Protein AF-X1R5Z5-F1 (afdb_monomer)

InterPro domains:
  IPR011990 Tetratricopeptide-like helical domain superfamily [SSF48452] (2-174)
  IPR012944 RagB/SusD domain [PF07980] (127-174)

Solvent-accessible surface area (backbone atoms only — not comparable to full-atom values): 9904 Å² total; per-residue (Å²): 126,74,62,48,64,57,42,45,54,57,64,73,62,69,71,55,44,72,61,81,49,66,66,57,75,44,38,48,94,40,56,87,29,45,33,44,73,39,59,52,88,35,36,43,85,79,75,83,45,26,32,42,63,60,37,32,23,34,38,58,72,43,73,54,68,93,54,39,94,56,52,25,30,92,73,35,41,69,53,52,70,67,66,69,69,65,64,60,93,82,43,58,56,48,78,51,33,48,48,67,51,56,56,51,95,88,39,71,37,82,78,59,31,28,46,43,51,54,57,66,49,90,93,56,70,54,88,49,67,44,15,30,43,45,49,49,74,76,37,39,37,63,54,48,47,50,54,38,23,50,49,43,43,75,78,52,75,53,90,88,30,69,35,52,54,49,52,50,55,57,53,72,54,61

Sequence (174 aa):
TEAQPLLNTIIASGKYTMATNYVDCFLDSYDNGPERVWEVQFTGGQLGEGNMFITGELPEGFNDPTVSPFTGYSTALNVTKNLYYSYEPGDIRFNLSILKGWVNTGVVDTVSQFIIKYHHWDTYTPKDQRDWANNLPILRYTDVLMMNAEALNELGYVANGTAFSILNSVRARA

Organism: NCBI:txid412755

Nearest PDB structures (foldseek):
  7kv4-assembly1_AAA  TM=7.717E-01  e=5.969E-08  Bactero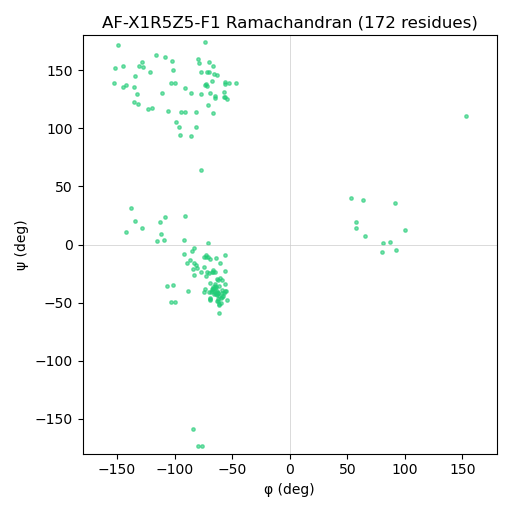ides fluxus YIT 12057
  7kv3-assembly1_AAA  TM=7.614E-01  e=4.450E-07  Bacteroides thetaiotaomicron
  7kv2-assembly1_AAA  TM=7.651E-01  e=5.372E-07  Bacteroides thetaiotaomicron
  7kv1-assembly1_A  TM=8.006E-01  e=2.007E-06  Bacteroides uniformis ATCC 8492
  7kv1-assembly2_B  TM=7.972E-01  e=9.644E-06  Bacteroides uniformis ATCC 8492

Mean predicted aligned error: 3.34 Å

Secondary structure (DSSP, 8-state):
--HHHHHHHHHHTS-----SSSGGGG-GGGTTSTTEEEEE----SSSS--B-TTGGGSPTT---TTT-SS---TT--BPPHHHHTTSPTT-THHHHHEEE--EETTEE-SS-EEE-TT---SS---SSTT-B---EEEEEHHHHHHHHHHHHHHH---TTSHHHHHHHHHHHT-

pLDDT: mean 95.13, std 3.28, range [79.38, 98.62]

Foldseek 3Di:
DVLQVVLVVLVVVPQADDDLAPLCVQDQVQVVHRQFPDWAFAAFDPPLRFALVQLQQADAQQDDVVQAVDHHYNNHNWDDPCVLPPDDPPPPVNVLFKDAFTAHPNRTHRDTMTTSNNSDPPVHPHPDSRGHRIIGGPDTNLNSQQVNLVVVVVVPDDVVDSSVVSVVVVVVSD

Radius of gyration: 18.33 Å; Cα contacts (8 Å, |Δi|>4): 302; chains: 1; bounding box: 40×39×49 Å

Structure (mmCIF, N/CA/C/O backbone):
data_AF-X1R5Z5-F1
#
_entry.id   AF-X1R5Z5-F1
#
loop_
_atom_site.group_PDB
_atom_site.id
_atom_site.type_symbol
_atom_site.label_atom_id
_atom_site.label_alt_id
_atom_site.label_comp_id
_atom_site.label_asym_id
_atom_site.label_entity_id
_atom_site.label_seq_id
_atom_site.pdbx_PDB_ins_code
_atom_site.Cartn_x
_atom_site.Cartn_y
_atom_site.Cartn_z
_atom_site.occupancy
_atom_site.B_iso_or_equiv
_atom_site.auth_seq_id
_atom_site.auth_comp_id
_atom_site.auth_asym_id
_atom_site.auth_atom_id
_atom_site.pdbx_PDB_model_num
ATOM 1 N N . THR A 1 1 ? -1.932 4.537 27.921 1.00 79.38 1 THR A N 1
ATOM 2 C CA . THR A 1 1 ? -3.330 4.871 28.287 1.00 79.38 1 THR A CA 1
ATOM 3 C C . THR A 1 1 ? -3.914 5.975 27.413 1.00 79.38 1 THR A C 1
ATOM 5 O O . THR A 1 1 ? -5.076 5.870 27.057 1.00 79.38 1 THR A O 1
ATOM 8 N N . GLU A 1 2 ? -3.143 6.992 27.013 1.00 93.81 2 GLU A N 1
ATOM 9 C CA . GLU A 1 2 ? -3.649 8.147 26.236 1.00 93.81 2 GLU A CA 1
ATOM 10 C C . GLU A 1 2 ? -3.898 7.876 24.740 1.00 93.81 2 GLU A C 1
ATOM 12 O O . GLU A 1 2 ? -4.719 8.546 24.119 1.00 93.81 2 GLU A O 1
ATOM 17 N N . ALA A 1 3 ? -3.233 6.872 24.157 1.00 95.00 3 ALA A N 1
ATOM 18 C CA . ALA A 1 3 ? -3.372 6.555 22.733 1.00 95.00 3 ALA A CA 1
ATOM 19 C C . ALA A 1 3 ? -4.780 6.053 22.363 1.00 95.00 3 ALA A C 1
ATOM 21 O O . ALA A 1 3 ? -5.344 6.460 21.349 1.00 95.00 3 ALA A O 1
ATOM 22 N N . GLN A 1 4 ? -5.371 5.184 23.191 1.00 95.25 4 GLN A N 1
ATOM 23 C CA . GLN A 1 4 ? -6.641 4.526 22.875 1.00 95.25 4 GLN A CA 1
ATOM 24 C C . GLN A 1 4 ? -7.797 5.528 22.656 1.00 95.25 4 GLN A C 1
ATOM 26 O O . GLN A 1 4 ? -8.484 5.388 21.643 1.00 95.25 4 GLN A O 1
ATOM 31 N N . PRO A 1 5 ? -8.014 6.557 23.502 1.00 96.12 5 PRO A N 1
ATOM 32 C CA . PRO A 1 5 ? -9.028 7.583 23.238 1.00 96.12 5 PRO A CA 1
ATOM 33 C C . PRO A 1 5 ? -8.874 8.304 21.886 1.00 96.12 5 PRO A C 1
ATOM 35 O O . PRO A 1 5 ? -9.869 8.541 21.196 1.00 96.12 5 PRO A O 1
ATOM 38 N N . LEU A 1 6 ? -7.640 8.620 21.474 1.00 97.44 6 LEU A N 1
ATOM 39 C CA . LEU A 1 6 ? -7.369 9.300 20.200 1.00 97.44 6 LEU A CA 1
ATOM 40 C C . LEU A 1 6 ? -7.670 8.387 19.006 1.00 97.44 6 LEU A C 1
ATOM 42 O O . LEU A 1 6 ? -8.369 8.785 18.075 1.00 97.44 6 LEU A O 1
ATOM 46 N N . LEU A 1 7 ? -7.220 7.133 19.069 1.00 97.94 7 LEU A N 1
ATOM 47 C CA . LEU A 1 7 ? -7.496 6.126 18.041 1.00 97.94 7 LEU A CA 1
ATOM 48 C C . LEU A 1 7 ? -9.002 5.845 17.932 1.00 97.94 7 LEU A C 1
ATOM 50 O O . LEU A 1 7 ? -9.549 5.795 16.831 1.00 97.94 7 LEU A O 1
ATOM 54 N N . ASN A 1 8 ? -9.698 5.753 19.069 1.00 96.75 8 ASN A N 1
ATOM 55 C CA . ASN A 1 8 ? -11.147 5.565 19.107 1.00 96.75 8 ASN A CA 1
ATOM 56 C C . ASN A 1 8 ? -11.904 6.743 18.490 1.00 96.75 8 ASN A C 1
ATOM 58 O O . ASN A 1 8 ? -12.963 6.526 17.913 1.00 96.75 8 ASN A O 1
ATOM 62 N N . THR A 1 9 ? -11.370 7.966 18.550 1.00 97.69 9 THR A N 1
ATOM 63 C CA . THR A 1 9 ? -11.983 9.120 17.872 1.00 97.69 9 THR A CA 1
ATOM 64 C C . THR A 1 9 ? -11.987 8.928 16.354 1.00 97.69 9 THR A C 1
ATOM 66 O O . THR A 1 9 ? -12.987 9.216 15.696 1.00 97.69 9 THR A O 1
ATOM 69 N N . ILE A 1 10 ? -10.903 8.383 15.791 1.00 97.81 10 ILE A N 1
ATOM 70 C CA . ILE A 1 10 ? -10.818 8.071 14.358 1.00 97.81 10 ILE A CA 1
ATOM 71 C C . ILE A 1 10 ? -11.757 6.909 14.013 1.00 97.81 10 ILE A C 1
ATOM 73 O O . ILE A 1 10 ? -12.539 7.017 13.069 1.00 97.81 10 ILE A O 1
ATOM 77 N N . ILE A 1 11 ? -11.730 5.826 14.794 1.00 98.06 11 ILE A N 1
ATOM 78 C CA . ILE A 1 11 ? -12.555 4.628 14.564 1.00 98.06 11 ILE A CA 1
ATOM 79 C C . ILE A 1 11 ? -14.052 4.957 14.655 1.00 98.06 11 ILE A C 1
ATOM 81 O O . ILE A 1 11 ? -14.815 4.598 13.762 1.00 98.06 11 ILE A O 1
ATOM 85 N N . ALA A 1 12 ? -14.473 5.691 15.688 1.00 97.81 12 ALA A N 1
ATOM 86 C CA . ALA A 1 12 ? -15.870 6.067 15.908 1.00 97.81 12 ALA A CA 1
ATOM 87 C C . ALA A 1 12 ? -16.375 7.145 14.937 1.00 97.81 12 ALA A C 1
ATOM 89 O O . ALA A 1 12 ? -17.578 7.391 14.876 1.00 97.81 12 ALA A O 1
ATOM 90 N N . SER A 1 13 ? -15.487 7.784 14.165 1.00 97.62 13 SER A N 1
ATOM 91 C CA . SER A 1 13 ? -15.891 8.793 13.181 1.00 97.62 13 SER A CA 1
ATOM 92 C C . SER A 1 13 ? -16.737 8.219 12.040 1.00 97.62 13 SER A C 1
ATOM 94 O O . SER A 1 13 ? -17.455 8.974 11.388 1.00 97.62 13 SER A O 1
ATOM 96 N N . GLY A 1 14 ? -16.618 6.913 11.759 1.00 96.62 14 GLY A N 1
ATOM 97 C CA . GLY A 1 14 ? -17.281 6.252 10.631 1.00 96.62 14 GLY A CA 1
ATOM 98 C C . GLY A 1 14 ? -16.805 6.714 9.247 1.00 96.62 14 GLY A C 1
ATOM 99 O O . GLY A 1 14 ? -17.408 6.338 8.248 1.00 96.62 14 GLY A O 1
ATOM 100 N N . LYS A 1 15 ? -15.747 7.536 9.170 1.00 97.44 15 LYS A N 1
ATOM 101 C CA . LYS A 1 15 ? -15.228 8.095 7.908 1.00 97.44 15 LYS A CA 1
ATOM 102 C C . LYS A 1 15 ? -14.278 7.161 7.160 1.00 97.44 15 LYS A C 1
ATOM 104 O O . LYS A 1 15 ? -14.070 7.343 5.967 1.00 97.44 15 LYS A O 1
ATOM 109 N N . TYR A 1 16 ? -13.695 6.200 7.867 1.00 98.50 16 TYR A N 1
ATOM 110 C CA . TYR A 1 16 ? -12.636 5.335 7.362 1.00 98.50 16 TYR A CA 1
ATOM 111 C C . TYR A 1 16 ? -13.058 3.874 7.452 1.00 98.50 16 TYR A C 1
ATOM 113 O O . TYR A 1 16 ? -13.806 3.492 8.355 1.00 98.50 16 TYR A O 1
ATOM 121 N N . THR A 1 17 ? -12.572 3.060 6.521 1.00 98.25 17 THR A N 1
ATOM 122 C CA . THR A 1 17 ? -12.813 1.618 6.509 1.00 98.25 17 THR A CA 1
ATOM 123 C C . THR A 1 17 ? -11.599 0.882 5.983 1.00 98.25 17 THR A C 1
ATOM 125 O O . THR A 1 17 ? -10.817 1.433 5.208 1.00 98.25 17 THR A O 1
ATOM 128 N N . MET A 1 18 ? -11.464 -0.374 6.406 1.00 98.00 18 MET A N 1
ATOM 129 C CA . MET A 1 18 ? -10.381 -1.217 5.941 1.00 98.00 18 MET A CA 1
ATOM 130 C C . MET A 1 18 ? -10.604 -1.566 4.465 1.00 98.00 18 MET A C 1
ATOM 132 O O . MET A 1 18 ? -11.696 -2.008 4.100 1.00 98.00 18 MET A O 1
ATOM 136 N N . ALA A 1 19 ? -9.586 -1.397 3.622 1.00 97.75 19 ALA A N 1
ATOM 137 C CA . ALA A 1 19 ? -9.643 -1.833 2.231 1.00 97.75 19 ALA A CA 1
ATOM 138 C C . ALA A 1 19 ? -9.971 -3.333 2.148 1.00 97.75 19 ALA A C 1
ATOM 140 O O . ALA A 1 19 ? -9.470 -4.133 2.947 1.00 97.75 19 ALA A O 1
ATOM 141 N N . THR A 1 20 ? -10.814 -3.705 1.179 1.00 97.31 20 THR A N 1
ATOM 142 C CA . THR A 1 20 ? -11.248 -5.101 1.000 1.00 97.31 20 THR A CA 1
ATOM 143 C C . THR A 1 20 ? -10.097 -5.970 0.511 1.00 97.31 20 THR A C 1
ATOM 145 O O . THR A 1 20 ? -9.855 -7.026 1.090 1.00 97.31 20 THR A O 1
ATOM 148 N N . ASN A 1 21 ? -9.350 -5.513 -0.499 1.00 97.06 21 ASN A N 1
ATOM 149 C CA . ASN A 1 21 ? -8.148 -6.195 -0.966 1.00 97.06 21 ASN A CA 1
ATOM 150 C C . ASN A 1 21 ? -6.899 -5.501 -0.419 1.00 97.06 21 ASN A C 1
ATOM 152 O O . ASN A 1 21 ? -6.885 -4.289 -0.215 1.00 97.06 21 ASN A O 1
ATOM 156 N N . TYR A 1 22 ? -5.822 -6.261 -0.204 1.00 97.06 22 TYR A N 1
ATOM 157 C CA . TYR A 1 22 ? -4.556 -5.685 0.262 1.00 97.06 22 TYR A CA 1
ATOM 158 C C . TYR A 1 22 ? -3.922 -4.737 -0.764 1.00 97.06 22 TYR A C 1
ATOM 160 O O . TYR A 1 22 ? -3.356 -3.723 -0.369 1.00 97.06 22 TYR A O 1
ATOM 168 N N . VAL A 1 23 ? -4.021 -5.056 -2.059 1.00 96.19 23 VAL A N 1
ATOM 169 C CA . VAL A 1 23 ? -3.417 -4.250 -3.134 1.00 96.19 23 VAL A CA 1
ATOM 170 C C . VAL A 1 23 ? -4.044 -2.859 -3.238 1.00 96.19 23 VAL A C 1
ATOM 172 O O . VAL A 1 23 ? -3.321 -1.894 -3.446 1.00 96.19 23 VAL A O 1
ATOM 175 N N . ASP A 1 24 ? -5.346 -2.727 -2.964 1.00 96.25 24 ASP A N 1
ATOM 176 C CA . ASP A 1 24 ? -6.080 -1.452 -2.961 1.00 96.25 24 ASP A CA 1
ATOM 177 C C . ASP A 1 24 ? -5.447 -0.426 -2.001 1.00 96.25 24 ASP A C 1
ATOM 179 O O . ASP A 1 24 ? -5.577 0.780 -2.182 1.00 96.25 24 ASP A O 1
ATOM 183 N N . CYS A 1 25 ? -4.690 -0.888 -1.000 1.00 95.88 25 CYS A N 1
ATOM 184 C CA . CYS A 1 25 ? -3.898 -0.030 -0.129 1.00 95.88 25 CYS A CA 1
ATOM 185 C C . CYS A 1 25 ? -2.674 0.599 -0.811 1.00 95.88 25 CYS A C 1
ATOM 187 O O . CYS A 1 25 ? -1.905 1.246 -0.106 1.00 95.88 25 CYS A O 1
ATOM 189 N N . PHE A 1 26 ? -2.389 0.389 -2.093 1.00 95.38 26 PHE A N 1
ATOM 190 C CA . PHE A 1 26 ? -1.176 0.896 -2.761 1.00 95.38 26 PHE A CA 1
ATOM 191 C C . PHE A 1 26 ? -1.434 1.347 -4.205 1.00 95.38 26 PHE A C 1
ATOM 193 O O . PHE A 1 26 ? -0.480 1.612 -4.931 1.00 95.38 26 PHE A O 1
ATOM 200 N N . LEU A 1 27 ? -2.705 1.446 -4.598 1.00 94.81 27 LEU A N 1
ATOM 201 C CA . LEU A 1 27 ? -3.149 1.891 -5.917 1.00 94.81 27 LEU A CA 1
A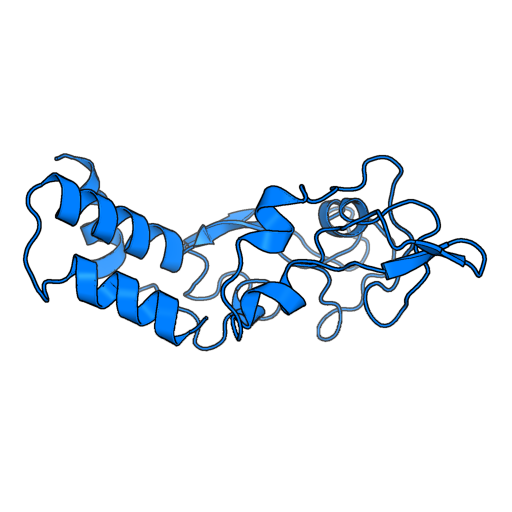TOM 202 C C . LEU A 1 27 ? -3.590 3.357 -5.871 1.00 94.81 27 LEU A C 1
ATOM 204 O O . LEU A 1 27 ? -4.332 3.749 -4.969 1.00 94.81 27 LEU A O 1
ATOM 208 N N . ASP A 1 28 ? -3.224 4.112 -6.902 1.00 93.88 28 ASP A N 1
ATOM 209 C CA . ASP A 1 28 ? -3.603 5.517 -7.102 1.00 93.88 28 ASP A CA 1
ATOM 210 C C . ASP A 1 28 ? -5.125 5.701 -7.245 1.00 93.88 28 ASP A C 1
ATOM 212 O O . ASP A 1 28 ? -5.696 6.694 -6.801 1.00 93.88 28 ASP A O 1
ATOM 216 N N . SER A 1 29 ? -5.839 4.706 -7.787 1.00 93.94 29 SER A N 1
ATOM 217 C CA . SER A 1 29 ? -7.307 4.735 -7.874 1.00 93.94 29 SER A CA 1
ATOM 218 C C . SER A 1 29 ? -8.012 4.740 -6.510 1.00 93.94 29 SER A C 1
ATOM 220 O O . SER A 1 29 ? -9.226 4.943 -6.454 1.00 93.94 29 SER A O 1
ATOM 222 N N . TYR A 1 30 ? -7.275 4.484 -5.426 1.00 95.56 30 TYR A N 1
ATOM 223 C CA . TYR A 1 30 ? -7.756 4.513 -4.044 1.00 95.56 30 TYR A CA 1
ATOM 224 C C . TYR A 1 30 ? -7.154 5.666 -3.231 1.00 95.56 30 TYR A C 1
ATOM 226 O O . TYR A 1 30 ? -7.369 5.733 -2.013 1.00 95.56 30 TYR A O 1
ATOM 234 N N . ASP A 1 31 ? -6.441 6.586 -3.882 1.00 95.56 31 ASP A N 1
ATOM 235 C CA . ASP A 1 31 ? -5.963 7.813 -3.260 1.00 95.56 31 ASP A CA 1
ATOM 236 C C . ASP A 1 31 ? -7.133 8.600 -2.670 1.00 95.56 31 ASP A C 1
ATOM 238 O O . ASP A 1 31 ? -8.227 8.686 -3.235 1.00 95.56 31 ASP A O 1
ATOM 242 N N . ASN A 1 32 ? -6.913 9.146 -1.478 1.00 96.88 32 ASN A N 1
ATOM 243 C CA . ASN A 1 32 ? -7.899 9.835 -0.650 1.00 96.88 32 ASN A CA 1
ATOM 244 C C . ASN A 1 32 ? -9.131 8.974 -0.297 1.00 96.88 32 ASN A C 1
ATOM 246 O O . ASN A 1 32 ? -10.152 9.486 0.172 1.00 96.88 32 ASN A O 1
ATOM 250 N N . GLY A 1 33 ? -9.044 7.660 -0.520 1.00 96.94 33 GLY A N 1
ATOM 251 C CA . GLY A 1 33 ? -10.068 6.689 -0.179 1.00 96.94 33 GLY A CA 1
ATOM 252 C C . GLY A 1 33 ? -10.152 6.419 1.327 1.00 96.94 33 GLY A C 1
ATOM 253 O O . GLY A 1 33 ? -9.316 6.857 2.116 1.00 96.94 33 GLY A O 1
ATOM 254 N N . PRO A 1 34 ? -11.144 5.634 1.771 1.00 97.75 34 PRO A N 1
ATOM 255 C CA . PRO A 1 34 ? -11.432 5.460 3.193 1.00 97.75 34 PRO A CA 1
ATOM 256 C C . PRO A 1 34 ? -10.383 4.637 3.967 1.00 97.75 34 PRO A C 1
ATOM 258 O O . PRO A 1 34 ? -10.416 4.628 5.194 1.00 97.75 34 PRO A O 1
ATOM 261 N N . GLU A 1 35 ? -9.441 3.969 3.294 1.00 98.19 35 GLU A N 1
ATOM 262 C CA . GLU A 1 35 ? -8.264 3.357 3.937 1.00 98.19 35 GLU A CA 1
ATOM 263 C C . GLU A 1 35 ? -7.159 4.399 4.213 1.00 98.19 35 GLU A C 1
ATOM 265 O O . GLU A 1 35 ? -6.303 4.169 5.065 1.00 98.19 35 GLU A O 1
ATOM 270 N N . ARG A 1 36 ? -7.158 5.548 3.523 1.00 97.25 36 ARG A N 1
ATOM 271 C CA . ARG A 1 36 ? -6.122 6.592 3.565 1.00 97.25 36 ARG A CA 1
ATOM 272 C C . ARG A 1 36 ? -6.496 7.688 4.563 1.00 97.25 36 ARG A C 1
ATOM 274 O O . ARG A 1 36 ? -7.219 8.622 4.239 1.00 97.25 36 ARG A O 1
ATOM 281 N N . VAL A 1 37 ? -6.010 7.588 5.800 1.00 98.00 37 VAL A N 1
ATOM 282 C CA . VAL A 1 37 ? -6.294 8.605 6.831 1.00 98.00 37 VAL A CA 1
ATOM 283 C C . VAL A 1 37 ? -5.481 9.873 6.581 1.00 98.00 37 VAL A C 1
ATOM 285 O O . VAL A 1 37 ? -5.993 10.981 6.735 1.00 98.00 37 VAL A O 1
ATOM 288 N N . TRP A 1 38 ? -4.213 9.715 6.199 1.00 97.88 38 TRP A N 1
ATOM 289 C CA . TRP A 1 38 ? -3.362 10.816 5.769 1.00 97.88 38 TRP A CA 1
ATOM 290 C C . TRP A 1 38 ? -2.284 10.334 4.798 1.00 97.88 38 TRP A C 1
ATOM 292 O O . TRP A 1 38 ? -1.673 9.282 5.004 1.00 97.88 38 TRP A O 1
ATOM 302 N N . GLU A 1 39 ? -2.030 11.122 3.758 1.00 98.00 39 GLU A N 1
ATOM 303 C CA . GLU A 1 39 ? -1.080 10.797 2.698 1.00 98.00 39 GLU A CA 1
ATOM 304 C C . GLU A 1 39 ? -0.478 12.057 2.068 1.00 98.00 39 GLU A C 1
ATOM 306 O O . GLU A 1 39 ? -1.098 13.128 2.055 1.00 98.00 39 GLU A O 1
ATOM 311 N N . VAL A 1 40 ? 0.746 11.919 1.554 1.00 98.19 40 VAL A N 1
ATOM 312 C CA . VAL A 1 40 ? 1.399 12.947 0.738 1.00 98.19 40 VAL A CA 1
ATOM 313 C C . VAL A 1 40 ? 0.806 12.895 -0.662 1.00 98.19 40 VAL A C 1
ATOM 315 O O . VAL A 1 40 ? 0.733 11.822 -1.260 1.00 98.19 40 VAL A O 1
ATOM 318 N N . GLN A 1 41 ? 0.392 14.062 -1.149 1.00 97.75 41 GLN A N 1
ATOM 319 C CA . GLN A 1 41 ? -0.307 14.213 -2.418 1.00 97.75 41 GLN A CA 1
ATOM 320 C C . GLN A 1 41 ? 0.687 14.328 -3.573 1.00 97.75 41 GLN A C 1
ATOM 322 O O . GLN A 1 41 ? 1.591 15.164 -3.524 1.00 97.75 41 GLN A O 1
ATOM 327 N N . PHE A 1 42 ? 0.472 13.532 -4.610 1.00 97.19 42 PHE A N 1
ATOM 328 C CA . PHE A 1 42 ? 1.190 13.569 -5.872 1.00 97.19 42 PHE A CA 1
ATOM 329 C C . PHE A 1 42 ? 0.194 13.641 -7.026 1.00 97.19 42 PHE A C 1
ATOM 331 O O . PHE A 1 42 ? -0.978 13.284 -6.906 1.00 97.19 42 PHE A O 1
ATOM 338 N N . THR A 1 43 ? 0.646 14.147 -8.167 1.00 95.06 43 THR A N 1
ATOM 339 C CA . THR A 1 43 ? -0.151 14.109 -9.388 1.00 95.06 43 THR A CA 1
ATOM 340 C C . THR A 1 43 ? 0.744 13.919 -10.599 1.00 95.06 43 THR A C 1
ATOM 342 O O . THR A 1 43 ? 1.805 14.532 -10.724 1.00 95.06 43 THR A O 1
ATOM 345 N N . GLY A 1 44 ? 0.313 13.033 -11.490 1.00 94.00 44 GLY A N 1
ATOM 346 C CA . GLY A 1 44 ? 0.991 12.796 -12.752 1.00 94.00 44 GLY A CA 1
ATOM 347 C C . GLY A 1 44 ? 0.666 13.853 -13.809 1.00 94.00 44 GLY A C 1
ATOM 348 O O . GLY A 1 44 ? -0.040 14.836 -13.573 1.00 94.00 44 GLY A O 1
ATOM 349 N N . GLY A 1 45 ? 1.142 13.625 -15.030 1.00 95.25 45 GLY A N 1
ATOM 350 C CA . GLY A 1 45 ? 0.838 14.462 -16.185 1.00 95.25 45 GLY A CA 1
ATOM 351 C C . GLY A 1 45 ? 1.937 15.455 -16.548 1.00 95.25 45 GLY A C 1
ATOM 352 O O . GLY A 1 45 ? 1.693 16.293 -17.418 1.00 95.25 45 GLY A O 1
ATOM 353 N N . GLN A 1 46 ? 3.134 15.315 -15.974 1.00 93.88 46 GLN A N 1
ATOM 354 C CA . GLN A 1 46 ? 4.309 16.175 -16.157 1.00 93.88 46 GLN A CA 1
ATOM 355 C C . GLN A 1 46 ? 4.107 17.607 -15.661 1.00 93.88 46 GLN A C 1
ATOM 357 O O . GLN A 1 46 ? 4.603 18.569 -16.246 1.00 93.88 46 GLN A O 1
ATOM 362 N N . LEU A 1 47 ? 3.398 17.742 -14.543 1.00 94.94 47 LEU A N 1
ATOM 363 C CA . LEU A 1 47 ? 3.186 19.023 -13.868 1.00 94.94 47 LEU A CA 1
ATOM 364 C C . LEU A 1 47 ? 4.335 19.399 -12.918 1.00 94.94 47 LEU A C 1
ATOM 366 O O . LEU A 1 47 ? 4.344 20.502 -12.385 1.00 94.94 47 LEU A O 1
ATOM 370 N N . GLY A 1 48 ? 5.308 18.502 -12.725 1.00 95.69 48 GLY A N 1
ATOM 371 C CA . GLY A 1 48 ? 6.401 18.670 -11.761 1.00 95.69 48 GLY A CA 1
ATOM 372 C C . GLY A 1 48 ? 6.074 18.186 -10.344 1.00 95.69 48 GLY A C 1
ATOM 373 O O . GLY A 1 48 ? 6.937 18.267 -9.480 1.00 95.69 48 GLY A O 1
ATOM 374 N N . GLU A 1 49 ? 4.874 17.638 -10.135 1.00 96.31 49 GLU A N 1
ATOM 375 C CA . GLU A 1 49 ? 4.330 17.201 -8.837 1.00 96.31 49 GLU A CA 1
ATOM 376 C C . GLU A 1 49 ? 4.161 15.670 -8.751 1.00 96.31 49 GLU A C 1
ATOM 378 O O . GLU A 1 49 ? 3.383 15.148 -7.951 1.00 96.31 49 GLU A O 1
ATOM 383 N N . GLY A 1 50 ? 4.857 14.935 -9.619 1.00 96.56 50 GLY A N 1
ATOM 384 C CA . GLY A 1 50 ? 4.797 13.480 -9.668 1.00 96.56 50 GLY A CA 1
ATOM 385 C C . GLY A 1 50 ? 5.640 12.811 -8.584 1.00 96.56 50 GLY A C 1
ATOM 386 O O . GLY A 1 50 ? 6.612 13.363 -8.060 1.00 96.56 50 GLY A O 1
ATOM 387 N N . ASN A 1 51 ? 5.266 11.582 -8.249 1.00 95.62 51 ASN A N 1
ATOM 388 C CA . ASN A 1 51 ? 5.958 10.768 -7.271 1.00 95.62 51 ASN A CA 1
ATOM 389 C C . ASN A 1 51 ? 7.184 10.092 -7.908 1.00 95.62 51 ASN A C 1
ATOM 391 O O . ASN A 1 51 ? 7.071 9.223 -8.771 1.00 95.62 51 ASN A O 1
ATOM 395 N N . MET A 1 52 ? 8.385 10.470 -7.466 1.00 94.81 52 MET A N 1
ATOM 396 C CA . MET A 1 52 ? 9.635 9.842 -7.917 1.00 94.81 52 MET A CA 1
ATOM 397 C C . MET A 1 52 ? 10.104 8.677 -7.036 1.00 94.81 52 MET A C 1
ATOM 399 O O . MET A 1 52 ? 11.070 8.003 -7.394 1.00 94.81 52 MET A O 1
ATOM 403 N N . PHE A 1 53 ? 9.461 8.453 -5.885 1.00 94.69 53 PHE A N 1
ATOM 404 C CA . PHE A 1 53 ? 9.867 7.437 -4.912 1.00 94.69 53 PHE A CA 1
ATOM 405 C C . PHE A 1 53 ? 9.747 6.024 -5.484 1.00 94.69 53 PHE A C 1
ATOM 407 O O . PHE A 1 53 ? 10.663 5.229 -5.309 1.00 94.69 53 PHE A O 1
ATOM 414 N N . ILE A 1 54 ? 8.667 5.754 -6.223 1.00 95.75 54 ILE A N 1
ATOM 415 C CA . ILE A 1 54 ? 8.343 4.424 -6.757 1.00 95.75 54 ILE A CA 1
ATOM 416 C C . ILE A 1 54 ? 9.464 3.927 -7.669 1.00 95.75 54 ILE A C 1
ATOM 418 O O . ILE A 1 54 ? 10.034 2.872 -7.435 1.00 95.75 54 ILE A O 1
ATOM 422 N N . THR A 1 55 ? 9.905 4.732 -8.639 1.00 95.69 55 THR A N 1
ATOM 423 C CA . THR A 1 55 ? 11.046 4.344 -9.486 1.00 95.69 55 THR A CA 1
ATOM 424 C C . THR A 1 55 ? 12.325 4.081 -8.678 1.00 95.69 55 THR A C 1
ATOM 426 O O . THR A 1 55 ? 13.140 3.246 -9.063 1.00 95.69 55 THR A O 1
ATOM 429 N N . GLY A 1 56 ? 12.501 4.760 -7.542 1.00 95.50 56 GLY A N 1
ATOM 430 C CA . GLY A 1 56 ? 13.643 4.574 -6.650 1.00 95.50 56 GLY A CA 1
ATOM 431 C C . GLY A 1 56 ? 13.632 3.277 -5.837 1.00 95.50 56 GLY A C 1
ATOM 432 O O . GLY A 1 56 ? 14.644 2.981 -5.204 1.00 95.50 56 GLY A O 1
ATOM 433 N N . GLU A 1 57 ? 12.549 2.493 -5.840 1.00 95.88 57 GLU A N 1
ATOM 434 C CA . GLU A 1 57 ? 12.517 1.190 -5.159 1.00 95.88 57 GLU A CA 1
ATOM 435 C C . GLU A 1 57 ? 13.346 0.133 -5.911 1.00 95.88 57 GLU A C 1
ATOM 437 O O . GLU A 1 57 ? 13.912 -0.771 -5.288 1.00 95.88 57 GLU A O 1
ATOM 442 N N . LEU A 1 58 ? 13.497 0.292 -7.229 1.00 95.88 58 LEU A N 1
ATOM 443 C CA . LEU A 1 58 ? 14.203 -0.630 -8.119 1.00 95.88 58 LEU A CA 1
ATOM 444 C C . LEU A 1 58 ? 15.609 -0.129 -8.499 1.00 95.88 58 LEU A C 1
ATOM 446 O O . LEU A 1 58 ? 15.884 1.072 -8.428 1.00 95.88 58 LEU A O 1
ATOM 450 N N . PRO A 1 59 ? 16.519 -1.030 -8.918 1.00 94.25 59 PRO A N 1
ATOM 451 C CA . PRO A 1 59 ? 17.870 -0.662 -9.333 1.00 94.25 59 PRO A CA 1
ATOM 452 C C . PRO A 1 59 ? 17.955 -0.114 -10.757 1.00 94.25 59 PRO A C 1
ATOM 454 O O . PRO A 1 59 ? 17.123 -0.394 -11.625 1.00 94.25 59 PRO A O 1
ATOM 457 N N . GLU A 1 60 ? 19.041 0.616 -11.017 1.00 93.00 60 GLU A N 1
ATOM 458 C CA . GLU A 1 60 ? 19.493 0.908 -12.379 1.00 93.00 60 GLU A CA 1
ATOM 459 C C . GLU A 1 60 ? 19.633 -0.388 -13.191 1.00 93.00 60 GLU A C 1
ATOM 461 O O . GLU A 1 60 ? 20.111 -1.415 -12.703 1.00 93.00 60 GLU A O 1
ATOM 466 N N . GLY A 1 61 ? 19.200 -0.341 -14.451 1.00 90.56 61 GLY A N 1
ATOM 467 C CA . GLY A 1 61 ? 19.224 -1.492 -15.354 1.00 90.56 61 GLY A CA 1
ATOM 468 C C . GLY A 1 61 ? 18.075 -2.487 -15.171 1.00 90.56 61 GLY A C 1
ATOM 469 O O . GLY A 1 61 ? 17.953 -3.382 -16.007 1.00 90.56 61 GLY A O 1
ATOM 470 N N . PHE A 1 62 ? 17.217 -2.331 -14.152 1.00 93.31 62 PHE A N 1
ATOM 471 C CA . PHE A 1 62 ? 15.996 -3.132 -14.021 1.00 93.31 62 PHE A CA 1
ATOM 472 C C . PHE A 1 62 ? 15.138 -3.030 -15.286 1.00 93.31 62 PHE A C 1
ATOM 474 O O . PHE A 1 62 ? 14.796 -1.927 -15.706 1.00 93.31 62 PHE A O 1
ATOM 481 N N . ASN A 1 63 ? 14.791 -4.163 -15.896 1.00 89.62 63 ASN A N 1
ATOM 482 C CA . ASN A 1 63 ? 14.189 -4.196 -17.230 1.00 89.62 63 ASN A CA 1
ATOM 483 C C . ASN A 1 63 ? 13.022 -5.188 -17.367 1.00 89.62 63 ASN A C 1
ATOM 485 O O . ASN A 1 63 ? 12.805 -5.725 -18.454 1.00 89.62 63 ASN A O 1
ATOM 489 N N . ASP A 1 64 ? 12.266 -5.418 -16.289 1.00 92.06 64 ASP A N 1
ATOM 490 C CA . ASP A 1 64 ? 11.033 -6.206 -16.341 1.00 92.06 64 ASP A CA 1
ATOM 491 C C . ASP A 1 64 ? 9.797 -5.290 -16.469 1.00 92.06 64 ASP A C 1
ATOM 493 O O . ASP A 1 64 ? 9.337 -4.731 -15.465 1.00 92.06 64 ASP A O 1
ATOM 497 N N . PRO A 1 65 ? 9.228 -5.138 -17.682 1.00 90.44 65 PRO A N 1
ATOM 498 C CA . PRO A 1 65 ? 8.072 -4.278 -17.906 1.00 90.44 65 PRO A CA 1
ATOM 499 C C . PRO A 1 65 ? 6.793 -4.814 -17.261 1.00 90.44 65 PRO A C 1
ATOM 501 O O . PRO A 1 65 ? 5.819 -4.077 -17.181 1.00 90.44 65 PRO A O 1
ATOM 504 N N . THR A 1 66 ? 6.758 -6.071 -16.803 1.00 91.00 66 THR A N 1
ATOM 505 C CA . THR A 1 66 ? 5.597 -6.594 -16.063 1.00 91.00 66 THR A CA 1
ATOM 506 C C . THR A 1 66 ? 5.533 -6.057 -14.635 1.00 91.00 66 THR A C 1
ATOM 508 O O . THR A 1 66 ? 4.467 -6.072 -14.028 1.00 91.00 66 THR A O 1
ATOM 511 N N . VAL A 1 67 ? 6.655 -5.546 -14.118 1.00 93.25 67 VAL A N 1
ATOM 512 C CA . VAL A 1 67 ? 6.761 -4.940 -12.787 1.00 93.25 67 VAL A CA 1
ATOM 513 C C . VAL A 1 67 ? 6.800 -3.420 -12.890 1.00 93.25 67 VAL A C 1
ATOM 515 O O . VAL A 1 67 ? 6.063 -2.737 -12.193 1.00 93.25 67 VAL A O 1
ATOM 518 N N . SER A 1 68 ? 7.653 -2.862 -13.751 1.00 94.38 68 SER A N 1
ATOM 519 C CA . SER A 1 68 ? 7.861 -1.413 -13.824 1.00 94.38 68 SER A CA 1
ATOM 520 C C . SER A 1 68 ? 8.045 -0.940 -15.265 1.00 94.38 68 SER A C 1
ATOM 522 O O . SER A 1 68 ? 8.825 -1.547 -15.999 1.00 94.38 68 SER A O 1
ATOM 524 N N . PRO A 1 69 ? 7.422 0.182 -15.671 1.00 94.31 69 PRO A N 1
ATOM 525 C CA . PRO A 1 69 ? 7.595 0.737 -17.011 1.00 94.31 69 PRO A CA 1
ATOM 526 C C . PRO A 1 69 ? 8.953 1.437 -17.201 1.00 94.31 69 PRO A C 1
ATOM 528 O O . PRO A 1 69 ? 9.321 1.765 -18.329 1.00 94.31 69 PRO A O 1
ATOM 531 N N . PHE A 1 70 ? 9.711 1.661 -16.120 1.00 94.25 70 PHE A N 1
ATOM 532 C CA . PHE A 1 70 ? 11.003 2.351 -16.136 1.00 94.25 70 PHE A CA 1
ATOM 533 C C . PHE A 1 70 ? 12.079 1.578 -15.372 1.00 94.25 70 PHE A C 1
ATOM 535 O O . PHE A 1 70 ? 11.787 0.858 -14.411 1.00 94.25 70 PHE A O 1
ATOM 542 N N . THR A 1 71 ? 13.334 1.799 -15.771 1.00 93.56 71 THR A N 1
ATOM 543 C CA . THR A 1 71 ? 14.509 1.420 -14.979 1.00 93.56 71 THR A CA 1
ATOM 544 C C . THR A 1 71 ? 14.553 2.241 -13.693 1.00 93.56 71 THR A C 1
ATOM 546 O O . THR A 1 71 ? 14.179 3.414 -13.710 1.00 93.56 71 THR A O 1
ATOM 549 N N . GLY A 1 72 ? 15.058 1.658 -12.609 1.00 94.44 72 GLY A N 1
ATOM 550 C CA . GLY A 1 72 ? 15.170 2.346 -11.329 1.00 94.44 72 GLY A CA 1
ATOM 551 C C . GLY A 1 72 ? 16.418 3.221 -11.173 1.00 94.44 72 GLY A C 1
ATOM 552 O O . GLY A 1 72 ? 17.049 3.619 -12.156 1.00 94.44 72 GLY A O 1
ATOM 553 N N . TYR A 1 73 ? 16.785 3.506 -9.922 1.00 94.31 73 TYR A N 1
ATOM 554 C CA . TYR A 1 73 ? 17.924 4.358 -9.548 1.00 94.31 73 TYR A CA 1
ATOM 555 C C . TYR A 1 73 ? 19.009 3.575 -8.792 1.00 94.31 73 TYR A C 1
ATOM 557 O O . TYR A 1 73 ? 18.767 2.503 -8.240 1.00 94.31 73 TYR A O 1
ATOM 565 N N . SER A 1 74 ? 20.221 4.129 -8.699 1.00 90.69 74 SER A N 1
ATOM 566 C CA . SER A 1 74 ? 21.308 3.566 -7.874 1.00 90.69 74 SER A CA 1
ATOM 567 C C . SER A 1 74 ? 20.981 3.479 -6.375 1.00 90.69 74 SER A C 1
ATOM 569 O O . SER A 1 74 ? 21.641 2.743 -5.644 1.00 90.69 74 SER A O 1
ATOM 571 N N . THR A 1 75 ? 19.942 4.178 -5.908 1.00 87.06 75 THR A N 1
ATOM 572 C CA . THR A 1 75 ? 19.465 4.179 -4.515 1.00 87.06 75 THR A CA 1
ATOM 573 C C . THR A 1 75 ? 18.386 3.127 -4.224 1.00 87.06 75 THR A C 1
ATOM 575 O O . THR A 1 75 ? 17.597 3.320 -3.300 1.00 87.06 75 THR A O 1
ATOM 578 N N . ALA A 1 76 ? 18.335 2.040 -5.002 1.00 91.81 76 ALA A N 1
ATOM 579 C CA . ALA A 1 76 ? 17.337 0.975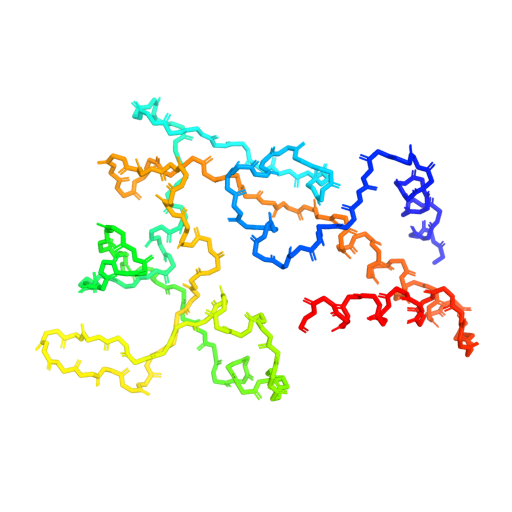 -4.883 1.00 91.81 76 ALA A CA 1
ATOM 580 C C . ALA A 1 76 ? 17.111 0.483 -3.446 1.00 91.81 76 ALA A C 1
ATOM 582 O O . ALA A 1 76 ? 18.060 0.240 -2.684 1.00 91.81 76 ALA A O 1
ATOM 583 N N . LEU A 1 77 ? 15.848 0.236 -3.102 1.00 93.25 77 LEU A N 1
ATOM 584 C CA . LEU A 1 77 ? 15.455 -0.242 -1.781 1.00 93.25 77 LEU A CA 1
ATOM 585 C C . LEU A 1 77 ? 15.554 -1.766 -1.709 1.00 93.25 77 LEU A C 1
ATOM 587 O O . LEU A 1 77 ? 14.626 -2.506 -2.036 1.00 93.25 77 LEU A O 1
ATOM 591 N N . ASN A 1 78 ? 16.709 -2.236 -1.242 1.00 92.94 78 ASN A N 1
ATOM 592 C CA . ASN A 1 78 ? 16.948 -3.656 -1.027 1.00 92.94 78 ASN A CA 1
ATOM 593 C C . ASN A 1 78 ? 16.205 -4.174 0.210 1.00 92.94 78 ASN A C 1
ATOM 595 O O . ASN A 1 78 ? 16.238 -3.576 1.288 1.00 92.94 78 ASN A O 1
ATOM 599 N N . VAL A 1 79 ? 15.605 -5.351 0.072 1.00 96.25 79 VAL A N 1
ATOM 600 C CA . VAL A 1 79 ? 14.926 -6.062 1.152 1.00 96.25 79 VAL A CA 1
ATOM 601 C C . VAL A 1 79 ? 15.907 -6.988 1.856 1.00 96.25 79 VAL A C 1
ATOM 603 O O . VAL A 1 79 ? 16.683 -7.709 1.231 1.00 96.25 79 VAL A O 1
ATOM 606 N N . THR A 1 80 ? 15.880 -6.985 3.189 1.00 95.50 80 THR A N 1
ATOM 607 C CA . THR A 1 80 ? 16.716 -7.904 3.965 1.00 95.50 80 THR A CA 1
ATOM 608 C C . THR A 1 80 ? 16.212 -9.339 3.826 1.00 95.50 80 THR A C 1
ATOM 610 O O . THR A 1 80 ? 15.009 -9.595 3.781 1.00 95.50 80 THR A O 1
ATOM 613 N N . LYS A 1 81 ? 17.131 -10.311 3.877 1.00 95.12 81 LYS A N 1
ATOM 614 C CA . LYS A 1 81 ? 16.761 -11.736 3.896 1.00 95.12 81 LYS A CA 1
ATOM 615 C C . LYS A 1 81 ? 15.820 -12.078 5.055 1.00 95.12 81 LYS A C 1
ATOM 617 O O . LYS A 1 81 ? 14.969 -12.941 4.900 1.00 95.12 81 LYS A O 1
ATOM 622 N N . ASN A 1 82 ? 15.971 -11.414 6.205 1.00 97.00 82 ASN A N 1
ATOM 623 C CA . ASN A 1 82 ? 15.102 -11.643 7.358 1.00 97.00 82 ASN A CA 1
ATOM 624 C C . ASN A 1 82 ? 13.643 -11.286 7.034 1.00 97.00 82 ASN A C 1
ATOM 626 O O . ASN A 1 82 ? 12.776 -12.127 7.237 1.00 97.00 82 ASN A O 1
ATOM 630 N N . LEU A 1 83 ? 13.396 -10.110 6.445 1.00 96.44 83 LEU A N 1
ATOM 631 C CA . LEU A 1 83 ? 12.053 -9.709 6.017 1.00 96.44 83 LEU A CA 1
ATOM 632 C C . LEU A 1 83 ? 11.528 -10.584 4.869 1.00 96.44 83 LEU A C 1
ATOM 634 O O . LEU A 1 83 ? 10.359 -10.950 4.857 1.00 96.44 83 LEU A O 1
ATOM 638 N N . TYR A 1 84 ? 12.383 -10.967 3.917 1.00 96.19 84 TYR A N 1
ATOM 639 C CA . TYR A 1 84 ? 11.984 -11.865 2.828 1.00 96.19 84 TYR A CA 1
ATOM 640 C C . TYR A 1 84 ? 11.458 -13.214 3.350 1.00 96.19 84 TYR A C 1
ATOM 642 O O . TYR A 1 84 ? 10.456 -13.718 2.856 1.00 96.19 84 TYR A O 1
ATOM 650 N N . TYR A 1 85 ? 12.110 -13.791 4.365 1.00 96.06 85 TYR A N 1
ATOM 651 C CA . TYR A 1 85 ? 11.729 -15.087 4.939 1.00 96.06 85 TYR A C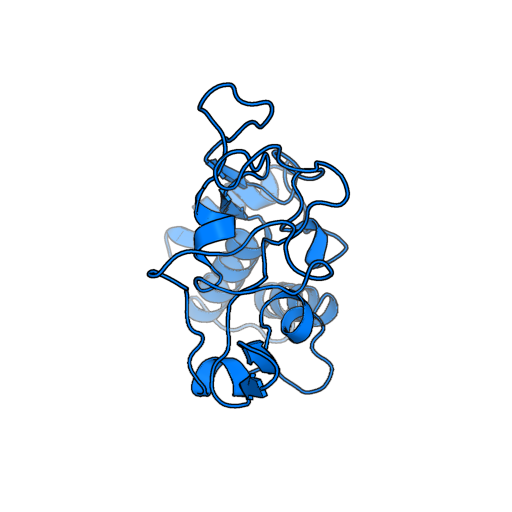A 1
ATOM 652 C C . TYR A 1 85 ? 10.749 -14.993 6.121 1.00 96.06 85 TYR A C 1
ATOM 654 O O . TYR A 1 85 ? 10.441 -16.025 6.714 1.00 96.06 85 TYR A O 1
ATOM 662 N N . SER A 1 86 ? 10.268 -13.801 6.492 1.00 97.31 86 SER A N 1
ATOM 663 C CA . SER A 1 86 ? 9.348 -13.644 7.629 1.00 97.31 86 SER A CA 1
ATOM 664 C C . SER A 1 86 ? 7.875 -13.836 7.271 1.00 97.31 86 SER A C 1
ATOM 666 O O . SER A 1 86 ? 7.048 -13.923 8.174 1.00 97.31 86 SER A O 1
ATOM 668 N N . TYR A 1 87 ? 7.526 -13.847 5.982 1.00 97.50 87 TYR A N 1
ATOM 669 C CA . TYR A 1 87 ? 6.148 -14.059 5.543 1.00 97.50 87 TYR A CA 1
ATOM 670 C C . TYR A 1 87 ? 5.739 -15.520 5.743 1.00 97.50 87 TYR A C 1
ATOM 672 O O . TYR A 1 87 ? 6.508 -16.445 5.473 1.00 97.50 87 TYR A O 1
ATOM 680 N N . GLU A 1 88 ? 4.514 -15.724 6.218 1.00 97.56 88 GLU A N 1
ATOM 681 C CA . GLU A 1 88 ? 3.941 -17.057 6.376 1.00 97.56 88 GLU A CA 1
ATOM 682 C C . GLU A 1 88 ? 3.610 -17.663 4.994 1.00 97.56 88 GLU A C 1
ATOM 684 O O . GLU A 1 88 ? 3.264 -16.931 4.060 1.00 97.56 88 GLU A O 1
ATOM 689 N N . PRO A 1 89 ? 3.689 -18.996 4.817 1.00 96.94 89 PRO A N 1
ATOM 690 C CA . PRO A 1 89 ? 3.254 -19.632 3.577 1.00 96.94 89 PRO A CA 1
ATOM 691 C C . PRO A 1 89 ? 1.793 -19.296 3.245 1.00 96.94 89 PRO A C 1
ATOM 693 O O . PRO A 1 89 ? 0.903 -19.529 4.058 1.00 96.94 89 PRO A O 1
ATOM 696 N N . GLY A 1 90 ? 1.551 -18.795 2.031 1.00 96.06 90 GLY A N 1
ATOM 697 C CA . GLY A 1 90 ? 0.215 -18.410 1.559 1.00 96.06 90 GLY A CA 1
ATOM 698 C C . GLY A 1 90 ? -0.155 -16.942 1.786 1.00 96.06 90 GLY A C 1
ATOM 699 O O . GLY A 1 90 ? -1.190 -16.525 1.282 1.00 96.06 90 GLY A O 1
ATOM 700 N N . ASP A 1 91 ? 0.690 -16.162 2.466 1.00 98.25 91 ASP A N 1
ATOM 701 C CA . ASP A 1 91 ? 0.481 -14.725 2.665 1.00 98.25 91 ASP A CA 1
ATOM 702 C C . ASP A 1 91 ? 0.572 -13.959 1.333 1.00 98.25 91 ASP A C 1
ATOM 704 O O . ASP A 1 91 ? 1.635 -13.866 0.705 1.00 98.25 91 ASP A O 1
ATOM 708 N N . ILE A 1 92 ? -0.550 -13.393 0.892 1.00 97.12 92 ILE A N 1
ATOM 709 C CA . ILE A 1 92 ? -0.692 -12.703 -0.394 1.00 97.12 92 ILE A CA 1
ATOM 710 C C . ILE A 1 92 ? 0.130 -11.414 -0.438 1.00 97.12 92 ILE A C 1
ATOM 712 O O . ILE A 1 92 ? 0.487 -10.937 -1.518 1.00 97.12 92 ILE A O 1
ATOM 716 N N . ARG A 1 93 ? 0.464 -10.843 0.726 1.00 98.00 93 ARG A N 1
ATOM 717 C CA . ARG A 1 93 ? 1.223 -9.589 0.823 1.00 98.00 93 ARG A CA 1
ATOM 718 C C . ARG A 1 93 ? 2.655 -9.765 0.342 1.00 98.00 93 ARG A C 1
ATOM 720 O O . ARG A 1 93 ? 3.260 -8.775 -0.061 1.00 98.00 93 ARG A O 1
ATOM 727 N N . PHE A 1 94 ? 3.190 -10.987 0.372 1.00 97.44 94 PHE A N 1
ATOM 728 C CA . PHE A 1 94 ? 4.563 -11.281 -0.031 1.00 97.44 94 PHE A CA 1
ATOM 729 C C . PHE A 1 94 ? 4.812 -10.928 -1.504 1.00 97.44 94 PHE A C 1
ATOM 731 O O . PHE A 1 94 ? 5.624 -10.048 -1.788 1.00 97.44 94 PHE A O 1
ATOM 738 N N . ASN A 1 95 ? 4.055 -11.538 -2.425 1.00 95.25 95 ASN A N 1
ATOM 739 C CA . ASN A 1 95 ? 4.217 -11.317 -3.870 1.00 95.25 95 ASN A CA 1
ATOM 740 C C . ASN A 1 95 ? 3.837 -9.894 -4.302 1.00 95.25 95 ASN A C 1
ATOM 742 O O . ASN A 1 95 ? 4.311 -9.426 -5.328 1.00 95.25 95 ASN A O 1
ATOM 746 N N . LEU A 1 96 ? 2.996 -9.208 -3.522 1.00 95.94 96 LEU A N 1
ATOM 747 C CA . LEU A 1 96 ? 2.649 -7.804 -3.753 1.00 95.94 96 LEU A CA 1
ATOM 748 C C . LEU A 1 96 ? 3.703 -6.833 -3.209 1.00 95.94 96 LEU A C 1
ATOM 750 O O . LEU A 1 96 ? 3.699 -5.668 -3.577 1.00 95.94 96 LEU A O 1
ATOM 754 N N . SER A 1 97 ? 4.586 -7.273 -2.309 1.00 96.69 97 SER A N 1
ATOM 755 C CA . SER A 1 97 ? 5.546 -6.384 -1.645 1.00 96.69 97 SER A CA 1
ATOM 756 C C . SER A 1 97 ? 6.971 -6.552 -2.140 1.00 96.69 97 SER A C 1
ATOM 758 O O . SER A 1 97 ? 7.710 -5.570 -2.122 1.00 96.69 97 SER A O 1
ATOM 760 N N . ILE A 1 98 ? 7.389 -7.774 -2.483 1.00 97.12 98 ILE A N 1
ATOM 761 C CA . ILE A 1 98 ? 8.801 -8.101 -2.690 1.00 97.12 98 ILE A CA 1
ATOM 762 C C . ILE A 1 98 ? 8.993 -8.885 -3.985 1.00 97.12 98 ILE A C 1
ATOM 764 O O . ILE A 1 98 ? 8.394 -9.938 -4.185 1.00 97.12 98 ILE A O 1
ATOM 768 N N . LEU A 1 99 ? 9.927 -8.415 -4.807 1.00 95.19 99 LEU A N 1
ATOM 769 C CA . LEU A 1 99 ? 10.445 -9.136 -5.961 1.00 95.19 99 LEU A CA 1
ATOM 770 C C . LEU A 1 99 ? 11.825 -9.713 -5.645 1.00 95.19 99 LEU A C 1
ATOM 772 O O . LEU A 1 99 ? 12.677 -9.039 -5.064 1.00 95.19 99 LEU A O 1
ATOM 776 N N . LYS A 1 100 ? 12.078 -10.944 -6.086 1.00 93.38 100 LYS A N 1
ATOM 777 C CA . LYS A 1 100 ? 13.404 -11.574 -6.103 1.00 93.38 100 LYS A CA 1
ATOM 778 C C . LYS A 1 100 ? 13.61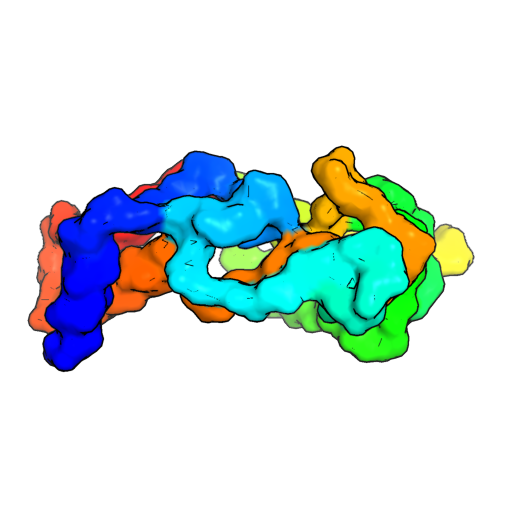1 -12.257 -7.447 1.00 93.38 100 LYS A C 1
ATOM 780 O O . LYS A 1 100 ? 12.670 -12.844 -7.969 1.00 93.38 100 LYS A O 1
ATOM 785 N N . GLY A 1 101 ? 14.840 -12.253 -7.963 1.00 87.50 101 GLY A N 1
ATOM 786 C CA . GLY A 1 101 ? 15.137 -12.963 -9.211 1.00 87.50 101 GLY A CA 1
ATOM 787 C C . GLY A 1 101 ? 14.984 -12.119 -10.473 1.00 87.50 101 GLY A C 1
ATOM 788 O O . GLY A 1 101 ? 14.541 -12.649 -11.485 1.00 87.50 101 GLY A O 1
ATOM 789 N N . TRP A 1 102 ? 15.322 -10.827 -10.435 1.00 89.31 102 TRP A N 1
ATOM 790 C CA . TRP A 1 102 ? 15.300 -9.991 -11.641 1.00 89.31 102 TRP A CA 1
ATOM 791 C C . TRP A 1 102 ? 16.426 -10.372 -12.616 1.00 89.31 102 TRP A C 1
ATOM 793 O O . TRP A 1 102 ? 17.440 -10.948 -12.218 1.00 89.31 102 TRP A O 1
ATOM 803 N N . VAL A 1 103 ? 16.261 -10.055 -13.901 1.00 87.94 103 VAL A N 1
ATOM 804 C CA . VAL A 1 103 ? 17.271 -10.334 -14.930 1.00 87.94 103 VAL A CA 1
ATOM 805 C C . VAL A 1 103 ? 18.158 -9.110 -15.131 1.00 87.94 103 VAL A C 1
ATOM 807 O O . VAL A 1 103 ? 17.715 -8.095 -15.655 1.00 87.94 103 VAL A O 1
ATOM 810 N N . ASN A 1 104 ? 19.439 -9.224 -14.792 1.00 85.19 104 ASN A N 1
ATOM 811 C CA . ASN A 1 104 ? 20.441 -8.202 -15.059 1.00 85.19 104 ASN A CA 1
ATOM 812 C C . ASN A 1 104 ? 21.342 -8.640 -16.214 1.00 85.19 104 ASN A C 1
ATOM 814 O O . ASN A 1 104 ? 22.088 -9.611 -16.095 1.00 85.19 104 ASN A O 1
ATOM 818 N N . THR A 1 105 ? 21.297 -7.920 -17.337 1.00 86.81 105 THR A N 1
ATOM 819 C CA . THR A 1 105 ? 22.181 -8.179 -18.492 1.00 86.81 105 THR A CA 1
ATOM 820 C C . THR A 1 105 ? 22.124 -9.651 -18.955 1.00 86.81 105 THR A C 1
ATOM 822 O O . THR A 1 105 ? 23.130 -10.278 -19.272 1.00 86.81 105 THR A O 1
ATOM 825 N N . GLY A 1 106 ? 20.919 -10.234 -18.953 1.00 85.31 106 GLY A N 1
ATOM 826 C CA . GLY A 1 106 ? 20.680 -11.627 -19.352 1.00 85.31 106 GLY A CA 1
ATOM 827 C C . GLY A 1 106 ? 20.978 -12.684 -18.281 1.00 85.31 106 GLY A C 1
ATOM 828 O O . GLY A 1 106 ? 20.796 -13.870 -18.545 1.00 85.31 106 GLY A O 1
ATOM 829 N N . VAL A 1 107 ? 21.397 -12.285 -17.076 1.00 89.62 107 VAL A N 1
ATOM 830 C CA . VAL A 1 107 ? 21.652 -13.186 -15.944 1.00 89.62 107 VAL A CA 1
ATOM 831 C C . VAL A 1 107 ? 20.606 -12.960 -14.859 1.00 89.62 107 VAL A C 1
ATOM 833 O O . VAL A 1 107 ? 20.363 -11.830 -14.449 1.00 89.62 107 VAL A O 1
ATOM 836 N N . VAL A 1 108 ? 19.995 -14.037 -14.365 1.00 90.62 108 VAL A N 1
ATOM 837 C CA . VAL A 1 108 ? 19.066 -13.960 -13.229 1.00 90.62 108 VAL A CA 1
ATOM 838 C C . VAL A 1 108 ? 19.851 -13.673 -11.949 1.00 90.62 108 VAL A C 1
ATOM 840 O O . VAL A 1 108 ? 20.689 -14.473 -11.530 1.00 90.62 108 VAL A O 1
ATOM 843 N N . ASP A 1 109 ? 19.551 -12.556 -11.297 1.00 90.38 109 ASP A N 1
ATOM 844 C CA . ASP A 1 109 ? 20.071 -12.217 -9.978 1.00 90.38 109 ASP A CA 1
ATOM 845 C C . ASP A 1 109 ? 19.258 -12.932 -8.894 1.00 90.38 109 ASP A C 1
ATOM 847 O O . ASP A 1 109 ? 18.172 -12.513 -8.493 1.00 90.38 109 ASP A O 1
ATOM 851 N N . THR A 1 110 ? 19.812 -14.026 -8.379 1.00 88.94 110 THR A N 1
ATOM 852 C CA . THR A 1 110 ? 19.188 -14.820 -7.311 1.00 88.94 110 THR A CA 1
ATOM 853 C C . THR A 1 110 ? 19.440 -14.270 -5.902 1.00 88.94 110 THR A C 1
ATOM 855 O O . THR A 1 110 ? 18.977 -14.859 -4.917 1.00 88.94 110 THR A O 1
ATOM 858 N N . VAL A 1 111 ? 20.223 -13.197 -5.774 1.00 89.12 111 VAL A N 1
ATOM 859 C CA . VAL A 1 111 ? 20.687 -12.655 -4.492 1.00 89.12 111 VAL A CA 1
ATOM 860 C C . VAL A 1 111 ? 19.844 -11.463 -4.074 1.00 89.12 111 VAL A C 1
ATOM 862 O O . VAL A 1 111 ? 19.389 -11.452 -2.930 1.00 89.12 111 VAL A O 1
ATOM 865 N N . SER A 1 112 ? 19.621 -10.498 -4.960 1.00 91.88 112 SER A N 1
ATOM 866 C CA . SER A 1 112 ? 18.946 -9.245 -4.614 1.00 91.88 112 SER A CA 1
ATOM 867 C C . SER A 1 112 ? 17.433 -9.416 -4.495 1.00 91.88 112 SER A C 1
ATOM 869 O O . SER A 1 112 ? 16.823 -10.256 -5.164 1.00 91.88 112 SER A O 1
ATOM 871 N N . GLN A 1 113 ? 16.834 -8.627 -3.606 1.00 95.12 113 GLN A N 1
ATOM 872 C CA . GLN A 1 113 ? 15.392 -8.555 -3.382 1.00 95.12 113 GLN A CA 1
ATOM 873 C C . GLN A 1 113 ? 14.998 -7.087 -3.274 1.00 95.12 113 GLN A C 1
ATOM 875 O O . GLN A 1 113 ? 15.674 -6.343 -2.565 1.00 95.12 113 GLN A O 1
ATOM 880 N N . PHE A 1 114 ? 13.910 -6.685 -3.920 1.00 95.94 114 PHE A N 1
ATOM 881 C CA . PHE A 1 114 ? 13.478 -5.288 -3.969 1.00 95.94 114 PHE A CA 1
ATOM 882 C C . PHE A 1 114 ? 12.028 -5.142 -3.546 1.00 95.94 114 PHE A C 1
ATOM 884 O O . PHE A 1 114 ? 11.236 -6.075 -3.695 1.00 95.94 114 PHE A O 1
ATOM 891 N N . ILE A 1 115 ? 11.696 -3.968 -3.018 1.00 95.88 115 ILE A N 1
ATOM 892 C CA . ILE A 1 115 ? 10.304 -3.590 -2.799 1.00 95.88 115 ILE A CA 1
ATOM 893 C C . ILE A 1 115 ? 9.653 -3.310 -4.157 1.00 95.88 115 ILE A C 1
ATOM 895 O O . ILE A 1 115 ? 10.264 -2.685 -5.016 1.00 95.88 115 ILE A O 1
ATOM 899 N N . ILE A 1 116 ? 8.429 -3.804 -4.340 1.00 95.88 116 ILE A N 1
ATOM 900 C CA . ILE A 1 116 ? 7.587 -3.528 -5.518 1.00 95.88 116 ILE A CA 1
ATOM 901 C C . ILE A 1 116 ? 6.182 -3.047 -5.136 1.00 95.88 116 ILE A C 1
ATOM 903 O O . ILE A 1 116 ? 5.269 -3.034 -5.954 1.00 95.88 116 ILE A O 1
ATOM 907 N N . LYS A 1 117 ? 5.996 -2.667 -3.870 1.00 95.62 117 LYS A N 1
ATOM 908 C CA . LYS A 1 117 ? 4.684 -2.456 -3.245 1.00 95.62 117 LYS A CA 1
ATOM 909 C C . LYS A 1 117 ? 3.842 -1.368 -3.906 1.00 95.62 117 LYS A C 1
ATOM 911 O O . LYS A 1 117 ? 2.624 -1.431 -3.820 1.00 95.62 117 LYS A O 1
ATOM 916 N N . TYR A 1 118 ? 4.483 -0.375 -4.515 1.00 95.62 118 TYR A N 1
ATOM 917 C CA . TYR A 1 118 ? 3.807 0.741 -5.175 1.00 95.62 118 TYR A CA 1
ATOM 918 C C . TYR A 1 118 ? 3.930 0.698 -6.703 1.00 95.62 118 TYR A C 1
ATOM 920 O O . TYR A 1 118 ? 3.462 1.619 -7.371 1.00 95.62 118 TYR A O 1
ATOM 928 N N . HIS A 1 119 ? 4.541 -0.349 -7.268 1.00 95.06 119 HIS A N 1
ATOM 929 C CA . HIS A 1 119 ? 4.752 -0.505 -8.708 1.00 95.06 119 HIS A CA 1
ATOM 930 C C . HIS A 1 119 ? 3.469 -0.951 -9.424 1.00 95.06 119 HIS A C 1
ATOM 932 O O . HIS A 1 119 ? 3.379 -2.031 -10.003 1.00 95.06 119 HIS A O 1
ATOM 938 N N . HIS A 1 120 ? 2.466 -0.079 -9.386 1.00 92.00 120 HIS A N 1
ATOM 939 C CA . HIS A 1 120 ? 1.167 -0.264 -10.013 1.00 92.00 120 HIS A CA 1
ATOM 940 C C . HIS A 1 120 ? 0.904 0.902 -10.962 1.00 92.00 120 HIS A C 1
ATOM 942 O O . HIS A 1 120 ? 0.854 2.056 -10.541 1.00 92.00 120 HIS A O 1
ATOM 948 N N . TRP A 1 121 ? 0.792 0.601 -12.252 1.00 91.19 121 TRP A N 1
ATOM 949 C CA . TRP A 1 121 ? 0.673 1.601 -13.321 1.00 91.19 121 TRP A CA 1
ATOM 950 C C . TRP A 1 121 ? -0.429 1.248 -14.333 1.00 91.19 121 TRP A C 1
ATOM 952 O O . TRP A 1 121 ? -0.442 1.736 -15.466 1.00 91.19 121 TRP A O 1
ATOM 962 N N . ASP A 1 122 ? -1.361 0.392 -13.902 1.00 81.56 122 ASP A N 1
ATOM 963 C CA . ASP A 1 122 ? -2.469 -0.131 -14.708 1.00 81.56 122 ASP A CA 1
ATOM 964 C C . ASP A 1 122 ? -3.555 0.930 -14.956 1.00 81.56 122 ASP A C 1
ATOM 966 O O . ASP A 1 122 ? -4.145 1.014 -16.032 1.00 81.56 122 ASP A O 1
ATOM 970 N N . THR A 1 123 ? -3.821 1.746 -13.941 1.00 84.56 123 THR A N 1
ATOM 971 C CA . THR A 1 123 ? -4.823 2.825 -13.884 1.00 84.56 123 THR A CA 1
ATOM 972 C C . THR A 1 123 ? -4.261 4.146 -14.395 1.00 84.56 123 THR A C 1
ATOM 974 O O . THR A 1 123 ? -4.931 4.864 -15.141 1.00 84.56 123 THR A O 1
ATOM 977 N N . TYR A 1 124 ? -3.008 4.434 -14.048 1.00 91.44 124 TYR A N 1
ATOM 978 C CA . TYR A 1 124 ? -2.238 5.554 -14.562 1.00 91.44 124 TYR A CA 1
ATOM 979 C C . TYR A 1 124 ? -0.848 5.090 -15.001 1.00 91.44 124 TYR A C 1
ATOM 981 O O . TYR A 1 124 ? -0.055 4.602 -14.200 1.00 91.44 124 TYR A O 1
ATOM 989 N N . THR A 1 125 ? -0.523 5.304 -16.276 1.00 93.88 125 THR A N 1
ATOM 990 C CA . THR A 1 125 ? 0.820 5.065 -16.814 1.00 93.88 125 THR A CA 1
ATOM 991 C C . THR A 1 125 ? 1.652 6.350 -16.712 1.00 93.88 125 THR A C 1
ATOM 993 O O . THR A 1 125 ? 1.332 7.321 -17.407 1.00 93.88 125 THR A O 1
ATOM 996 N N . PRO A 1 126 ? 2.722 6.391 -15.893 1.00 94.94 126 PRO A N 1
ATOM 997 C CA . PRO A 1 126 ? 3.573 7.572 -15.786 1.00 94.94 126 PRO A CA 1
ATOM 998 C C . PRO A 1 126 ? 4.271 7.883 -17.109 1.00 94.94 126 PRO A C 1
ATOM 1000 O O . PRO A 1 126 ? 4.639 6.978 -17.857 1.00 94.94 126 PRO A O 1
ATOM 1003 N N . LYS A 1 127 ? 4.470 9.173 -17.405 1.00 94.94 127 LYS A N 1
ATOM 1004 C CA . LYS A 1 127 ? 5.129 9.612 -18.650 1.00 94.94 127 LYS A CA 1
ATOM 1005 C C . LYS A 1 127 ? 6.652 9.584 -18.565 1.00 94.94 127 LYS A C 1
ATOM 1007 O O . LYS A 1 127 ? 7.322 9.454 -19.586 1.00 94.94 127 LYS A O 1
ATOM 1012 N N . ASP A 1 128 ? 7.193 9.717 -17.359 1.00 95.31 128 ASP A N 1
ATOM 1013 C CA . ASP A 1 128 ? 8.603 9.510 -17.059 1.00 95.31 128 ASP A CA 1
ATOM 1014 C C . ASP A 1 128 ? 8.793 8.985 -15.629 1.00 95.31 128 ASP A C 1
ATOM 1016 O O . ASP A 1 128 ? 7.860 8.944 -14.826 1.00 95.31 128 ASP A O 1
ATOM 1020 N N . GLN A 1 129 ? 10.029 8.601 -15.312 1.00 95.06 129 GLN A N 1
ATOM 1021 C CA . GLN A 1 129 ? 10.463 8.027 -14.034 1.00 95.06 129 GLN A CA 1
ATOM 1022 C C . GLN A 1 129 ? 10.162 8.873 -12.774 1.00 95.06 129 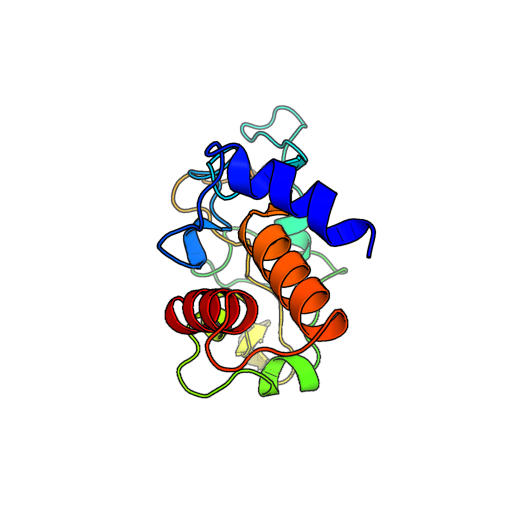GLN A C 1
ATOM 1024 O O . GLN A 1 129 ? 10.371 8.391 -11.658 1.00 95.06 129 GLN A O 1
ATOM 1029 N N . ARG A 1 130 ? 9.713 10.127 -12.907 1.00 95.75 130 ARG A N 1
ATOM 1030 C CA . ARG A 1 130 ? 9.347 11.018 -11.788 1.00 95.75 130 ARG A CA 1
ATOM 1031 C C . ARG A 1 130 ? 7.862 11.374 -11.766 1.00 95.75 130 ARG A C 1
ATOM 1033 O O . ARG A 1 130 ? 7.462 12.174 -10.934 1.00 95.75 130 ARG A O 1
ATOM 1040 N N . ASP A 1 131 ? 7.064 10.830 -12.678 1.00 96.75 131 ASP A N 1
ATOM 1041 C CA . ASP A 1 131 ? 5.712 11.320 -12.959 1.00 96.75 131 ASP A CA 1
ATOM 1042 C C . ASP A 1 131 ? 4.605 10.380 -12.462 1.00 96.75 131 ASP A C 1
ATOM 1044 O O . ASP A 1 131 ? 3.513 10.378 -13.026 1.00 96.75 131 ASP A O 1
ATOM 1048 N N . TRP A 1 132 ? 4.876 9.529 -11.465 1.00 96.31 132 TRP A N 1
ATOM 1049 C CA . TRP A 1 132 ? 3.857 8.625 -10.922 1.00 96.31 132 TRP A CA 1
ATOM 1050 C C . TRP A 1 132 ? 2.771 9.418 -10.184 1.00 96.31 132 TRP A C 1
ATOM 1052 O O . TRP A 1 132 ? 3.076 10.374 -9.476 1.00 96.31 132 TRP A O 1
ATOM 1062 N N . ALA A 1 133 ? 1.506 9.019 -10.331 1.00 95.31 133 ALA A N 1
ATOM 1063 C CA . ALA A 1 133 ? 0.378 9.723 -9.714 1.00 95.31 133 ALA A CA 1
ATOM 1064 C C . ALA A 1 133 ? 0.021 9.229 -8.302 1.00 95.31 133 ALA A C 1
ATOM 1066 O O . ALA A 1 133 ? -0.678 9.930 -7.590 1.00 95.31 133 ALA A O 1
ATOM 1067 N N . ASN A 1 134 ? 0.509 8.051 -7.908 1.00 94.81 134 ASN A N 1
ATOM 1068 C CA . ASN A 1 134 ? 0.145 7.384 -6.660 1.00 94.81 134 ASN A CA 1
ATOM 1069 C C . ASN A 1 134 ? 0.594 8.178 -5.422 1.00 94.81 134 ASN A C 1
ATOM 1071 O O . ASN A 1 134 ? 1.792 8.479 -5.269 1.00 94.81 134 ASN A O 1
ATOM 1075 N N . ASN A 1 135 ? -0.347 8.462 -4.524 1.00 96.62 135 ASN A N 1
ATOM 1076 C CA . ASN A 1 135 ? -0.063 9.104 -3.248 1.00 96.62 135 ASN A CA 1
ATOM 1077 C C . ASN A 1 135 ? 0.764 8.203 -2.323 1.00 96.62 135 ASN A C 1
ATOM 1079 O O . ASN A 1 135 ? 0.717 6.971 -2.382 1.00 96.62 135 ASN A O 1
ATOM 1083 N N . LEU A 1 136 ? 1.526 8.826 -1.417 1.00 96.31 136 LEU A N 1
ATOM 1084 C CA . LEU A 1 136 ? 2.275 8.086 -0.401 1.00 96.31 136 LEU A CA 1
ATOM 1085 C C . LEU A 1 136 ? 1.506 8.099 0.930 1.00 96.31 136 LEU A C 1
ATOM 1087 O O . LEU A 1 136 ? 1.513 9.124 1.622 1.00 96.31 136 LEU A O 1
ATOM 1091 N N . PRO A 1 137 ? 0.863 6.988 1.333 1.00 96.69 137 PRO A N 1
ATOM 1092 C CA . PRO A 1 137 ? 0.168 6.908 2.610 1.00 96.69 137 PRO A CA 1
ATOM 1093 C C . PRO A 1 137 ? 1.147 7.031 3.774 1.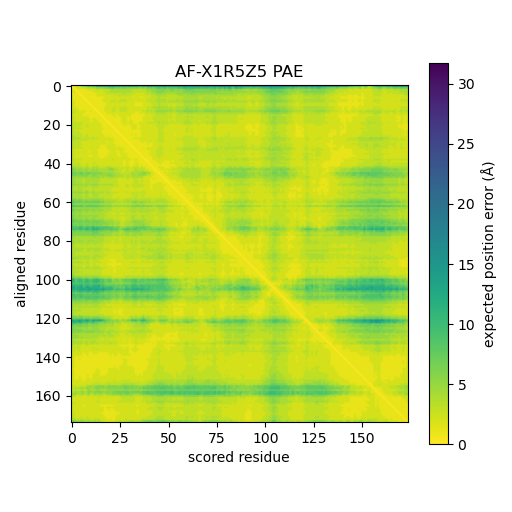00 96.69 137 PRO A C 1
ATOM 1095 O O . PRO A 1 137 ? 2.105 6.266 3.881 1.00 96.69 137 PRO A O 1
ATOM 1098 N N . ILE A 1 138 ? 0.863 7.947 4.694 1.00 97.50 138 ILE A N 1
ATOM 1099 C CA . ILE A 1 138 ? 1.628 8.079 5.938 1.00 97.50 138 ILE A CA 1
ATOM 1100 C C . ILE A 1 138 ? 0.878 7.443 7.108 1.00 97.50 138 ILE A C 1
ATOM 1102 O O . ILE A 1 138 ? 1.494 6.852 7.992 1.00 97.50 138 ILE A O 1
ATOM 1106 N N . LEU A 1 139 ? -0.454 7.530 7.102 1.00 98.19 139 LEU A N 1
ATOM 1107 C CA . LEU A 1 139 ? -1.309 6.851 8.066 1.00 98.19 139 LEU A CA 1
ATOM 1108 C C . LEU A 1 139 ? -2.490 6.211 7.342 1.00 98.19 139 LEU A C 1
ATOM 1110 O O . LEU A 1 139 ? -3.274 6.902 6.686 1.00 98.19 139 LEU A O 1
ATOM 1114 N N . ARG A 1 140 ? -2.651 4.896 7.494 1.00 98.25 140 ARG A N 1
ATOM 1115 C CA . ARG A 1 140 ? -3.812 4.165 6.975 1.00 98.25 140 ARG A CA 1
ATOM 1116 C C . ARG A 1 140 ? -4.738 3.722 8.095 1.00 98.25 140 ARG A C 1
ATOM 1118 O O . ARG A 1 140 ? -4.338 3.615 9.256 1.00 98.25 140 ARG A O 1
ATOM 1125 N N . TYR A 1 141 ? -5.976 3.403 7.744 1.00 98.62 141 TYR A N 1
ATOM 1126 C CA . TYR A 1 141 ? -6.955 2.921 8.709 1.00 98.62 141 TYR A CA 1
ATOM 1127 C C . TYR A 1 141 ? -6.540 1.580 9.323 1.00 98.62 141 TYR A C 1
ATOM 1129 O O . TYR A 1 141 ? -6.682 1.399 10.532 1.00 98.62 141 TYR A O 1
ATOM 1137 N N . THR A 1 142 ? -5.920 0.684 8.543 1.00 98.56 142 THR A N 1
ATOM 1138 C CA . THR A 1 142 ? -5.312 -0.541 9.089 1.00 98.56 142 THR A CA 1
ATOM 1139 C C . THR A 1 142 ? -4.295 -0.230 10.197 1.00 98.56 142 THR A C 1
ATOM 1141 O O . THR A 1 142 ? -4.269 -0.932 11.207 1.00 98.56 142 THR A O 1
ATOM 1144 N N . ASP A 1 143 ? -3.483 0.822 10.045 1.00 98.62 143 ASP A N 1
ATOM 1145 C CA . ASP A 1 143 ? -2.473 1.199 11.044 1.00 98.62 143 ASP A CA 1
ATOM 1146 C C . ASP A 1 143 ? -3.150 1.717 12.327 1.00 98.62 143 ASP A C 1
ATOM 1148 O O . ASP A 1 143 ? -2.778 1.318 13.429 1.00 98.62 143 ASP A O 1
ATOM 1152 N N . VAL A 1 144 ? -4.214 2.523 12.198 1.00 98.62 144 VAL A N 1
ATOM 1153 C CA . VAL A 1 144 ? -5.045 2.984 13.331 1.00 98.62 144 VAL A CA 1
ATOM 1154 C C . VAL A 1 144 ? -5.652 1.807 14.098 1.00 98.62 144 VAL A C 1
ATOM 1156 O O . VAL A 1 144 ? -5.603 1.784 15.330 1.00 98.62 144 VAL A O 1
ATOM 1159 N N . LEU A 1 145 ? -6.202 0.821 13.385 1.00 98.56 145 LEU A N 1
ATOM 1160 C CA . LEU A 1 145 ? -6.765 -0.380 13.998 1.00 98.56 145 LEU A CA 1
ATOM 1161 C C . LEU A 1 145 ? -5.690 -1.187 14.736 1.00 98.56 145 LEU A C 1
ATOM 1163 O O . LEU A 1 145 ? -5.887 -1.543 15.896 1.00 98.56 145 LEU A O 1
ATOM 1167 N N . MET A 1 146 ? -4.544 -1.447 14.107 1.00 98.56 146 MET A N 1
ATOM 1168 C CA . MET A 1 146 ? -3.471 -2.234 14.724 1.00 98.56 146 MET A CA 1
ATOM 1169 C C . MET A 1 146 ? -2.843 -1.524 15.930 1.00 98.56 146 MET A C 1
ATOM 1171 O O . MET A 1 146 ? -2.625 -2.175 16.950 1.00 98.56 146 MET A O 1
ATOM 1175 N N . MET A 1 147 ? -2.664 -0.197 15.885 1.00 98.44 147 MET A N 1
ATOM 1176 C CA . MET A 1 147 ? -2.259 0.590 17.061 1.00 98.44 147 MET A CA 1
ATOM 1177 C C . MET A 1 147 ? -3.294 0.501 18.193 1.00 98.44 147 MET A C 1
ATOM 1179 O O . MET A 1 147 ? -2.933 0.469 19.369 1.00 98.44 147 MET A O 1
ATOM 1183 N N . ASN A 1 148 ? -4.593 0.443 17.868 1.00 98.19 148 ASN A N 1
ATOM 1184 C CA . ASN A 1 148 ? -5.646 0.282 18.874 1.00 98.19 148 ASN A CA 1
ATOM 1185 C C . ASN A 1 148 ? -5.621 -1.122 19.489 1.00 98.19 148 ASN A C 1
ATOM 1187 O O . ASN A 1 148 ? -5.753 -1.250 20.705 1.00 98.19 148 ASN A O 1
ATOM 1191 N N . ALA A 1 149 ? -5.409 -2.156 18.671 1.00 98.00 149 ALA A N 1
ATOM 1192 C CA . ALA A 1 149 ? -5.262 -3.534 19.126 1.00 98.00 149 ALA A CA 1
ATOM 1193 C C . ALA A 1 149 ? -4.053 -3.704 20.056 1.00 98.00 149 ALA A C 1
ATOM 1195 O O . ALA A 1 149 ? -4.186 -4.319 21.114 1.00 98.00 149 ALA A O 1
ATOM 1196 N N . GLU A 1 150 ? -2.910 -3.115 19.704 1.00 97.69 150 GLU A N 1
ATOM 1197 C CA . GLU A 1 150 ? -1.714 -3.093 20.549 1.00 97.69 150 GLU A CA 1
ATOM 1198 C C . GLU A 1 150 ? -1.985 -2.368 21.874 1.00 97.69 150 GLU A C 1
ATOM 1200 O O . GLU A 1 150 ? -1.796 -2.946 22.943 1.00 97.69 150 GLU A O 1
ATOM 1205 N N . ALA A 1 151 ? -2.539 -1.150 21.830 1.00 97.38 151 ALA A N 1
ATOM 1206 C CA . ALA A 1 151 ? -2.863 -0.390 23.038 1.00 97.38 151 ALA A CA 1
ATOM 1207 C C . ALA A 1 151 ? -3.846 -1.132 23.961 1.00 97.38 151 ALA A C 1
ATOM 1209 O O . ALA A 1 151 ? -3.697 -1.094 25.181 1.00 97.38 151 ALA A O 1
ATOM 1210 N N . LEU A 1 152 ? -4.848 -1.809 23.397 1.00 96.75 152 LEU A N 1
ATOM 1211 C CA . LEU A 1 152 ? -5.782 -2.652 24.145 1.00 96.75 152 LEU A CA 1
ATOM 1212 C C . LEU A 1 152 ? -5.076 -3.833 24.815 1.00 96.75 152 LEU A C 1
ATOM 1214 O O . LEU A 1 152 ? -5.359 -4.125 25.974 1.00 96.75 152 LEU A O 1
ATOM 1218 N N . ASN A 1 153 ? -4.163 -4.495 24.103 1.00 96.38 153 ASN A N 1
ATOM 1219 C CA . ASN A 1 153 ? -3.400 -5.613 24.644 1.00 96.38 153 ASN A CA 1
ATOM 1220 C C . ASN A 1 153 ? -2.529 -5.182 25.836 1.00 96.38 153 ASN A C 1
ATOM 1222 O O . ASN A 1 153 ? -2.522 -5.866 26.858 1.00 96.38 153 ASN A O 1
ATOM 1226 N N . GLU A 1 154 ? -1.880 -4.019 25.738 1.00 95.94 154 GLU A N 1
ATOM 1227 C CA . GLU A 1 154 ? -1.047 -3.445 26.808 1.00 95.94 154 GLU A CA 1
ATOM 1228 C C . GLU A 1 154 ? -1.854 -2.977 28.028 1.00 95.94 154 GLU A C 1
ATOM 1230 O O . GLU A 1 154 ? -1.389 -3.059 29.163 1.00 95.94 154 GLU A O 1
ATOM 1235 N N . LEU A 1 155 ? -3.083 -2.491 27.825 1.00 95.06 155 LEU A N 1
ATOM 1236 C CA . LEU A 1 155 ? -3.978 -2.122 28.929 1.00 95.06 155 LEU A CA 1
ATOM 1237 C C . LEU A 1 155 ? -4.533 -3.343 29.672 1.00 95.06 155 LEU A C 1
ATOM 1239 O O . LEU A 1 155 ? -4.930 -3.231 30.833 1.00 95.06 155 LEU A O 1
ATOM 1243 N N . GLY A 1 156 ? -4.572 -4.491 29.004 1.00 94.94 156 GLY A N 1
ATOM 1244 C CA . GLY A 1 156 ? -5.028 -5.750 29.562 1.00 94.94 156 GLY A CA 1
ATOM 1245 C C . GLY A 1 156 ? -5.559 -6.660 28.469 1.00 94.94 156 GLY A C 1
ATOM 1246 O O . GLY A 1 156 ? -6.631 -6.420 27.913 1.00 94.94 156 GLY A O 1
ATOM 1247 N N . TYR A 1 157 ? -4.830 -7.741 28.196 1.00 93.12 157 TYR A N 1
ATOM 1248 C CA . TYR A 1 157 ? -5.272 -8.765 27.259 1.00 93.12 157 TYR A CA 1
ATOM 1249 C C . TYR A 1 157 ? -6.635 -9.343 27.665 1.00 93.12 157 TYR A C 1
ATOM 1251 O O . TYR A 1 157 ? -6.821 -9.845 28.776 1.00 93.12 157 TYR A O 1
ATOM 1259 N N . VAL A 1 158 ? -7.573 -9.330 26.718 1.00 95.69 158 VAL A N 1
ATOM 1260 C CA . VAL A 1 158 ? -8.879 -9.982 26.836 1.00 95.69 158 VAL A CA 1
ATOM 1261 C C . VAL A 1 158 ? -8.997 -11.015 25.724 1.00 95.69 158 VAL A C 1
ATOM 1263 O O . VAL A 1 158 ? -9.002 -10.671 24.539 1.00 95.69 158 VAL A O 1
ATOM 1266 N N . ALA A 1 159 ? -9.120 -12.286 26.107 1.00 93.75 159 ALA A N 1
ATOM 1267 C CA . ALA A 1 159 ? -9.331 -13.372 25.158 1.00 93.75 159 ALA A CA 1
ATOM 1268 C C . ALA A 1 159 ? -10.592 -13.115 24.317 1.00 93.75 159 ALA A C 1
ATOM 1270 O O . ALA A 1 159 ? -11.649 -12.802 24.862 1.00 93.75 159 ALA A O 1
ATOM 1271 N N . ASN A 1 160 ? -10.473 -13.246 22.992 1.00 93.75 160 ASN A N 1
ATOM 1272 C CA . ASN A 1 160 ? -11.539 -12.950 22.022 1.00 93.75 160 ASN A CA 1
ATOM 1273 C C . ASN A 1 160 ? -12.090 -11.508 22.082 1.00 93.75 160 ASN A C 1
ATOM 1275 O O . ASN A 1 160 ? -13.188 -11.247 21.596 1.00 93.75 160 ASN A O 1
ATOM 1279 N N . GLY A 1 161 ? -11.344 -10.565 22.669 1.00 96.44 161 GLY A N 1
ATOM 1280 C CA . GLY A 1 161 ? -11.714 -9.152 22.707 1.00 96.44 161 GLY A CA 1
ATOM 1281 C C . GLY A 1 161 ? -11.480 -8.416 21.381 1.00 96.44 161 GLY A C 1
ATOM 1282 O O . GLY A 1 161 ? -11.089 -8.996 20.362 1.00 96.44 161 GLY A O 1
ATOM 1283 N N . THR A 1 162 ? -11.671 -7.094 21.404 1.00 96.44 162 THR A N 1
ATOM 1284 C CA . THR A 1 162 ? -11.510 -6.215 20.231 1.00 96.44 162 THR A CA 1
ATOM 1285 C C . THR A 1 162 ? -10.117 -6.316 19.605 1.00 96.44 162 THR A C 1
ATOM 1287 O O . THR A 1 162 ? -10.014 -6.416 18.386 1.00 96.44 162 THR A O 1
ATOM 1290 N N . ALA A 1 163 ? -9.049 -6.372 20.412 1.00 97.31 163 ALA A N 1
ATOM 1291 C CA . ALA A 1 163 ? -7.678 -6.509 19.908 1.00 97.31 163 ALA A CA 1
ATOM 1292 C C . ALA A 1 163 ? -7.496 -7.774 19.051 1.00 97.31 163 ALA A C 1
ATOM 1294 O O . ALA A 1 163 ? -6.940 -7.718 17.956 1.00 97.31 163 ALA A O 1
ATOM 1295 N N . PHE A 1 164 ? -8.037 -8.904 19.518 1.00 97.19 164 PHE A N 1
ATOM 1296 C CA . PHE A 1 164 ? -7.986 -10.173 18.795 1.00 97.19 164 PHE A CA 1
ATOM 1297 C C . PHE A 1 164 ? -8.830 -10.132 17.513 1.00 97.19 164 PHE A C 1
ATOM 1299 O O . PHE A 1 164 ? -8.409 -10.629 16.472 1.00 97.19 164 PHE A O 1
ATOM 1306 N N . SER A 1 165 ? -9.996 -9.481 17.562 1.0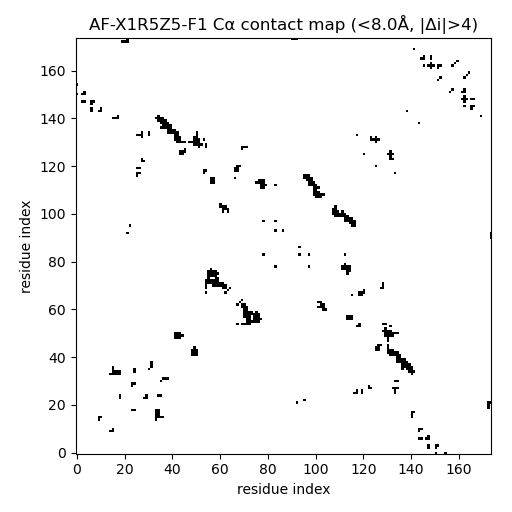0 97.62 165 SER A N 1
ATOM 1307 C CA . SER A 1 165 ? -10.871 -9.305 16.394 1.00 97.62 165 SER A CA 1
ATOM 1308 C C . SER A 1 165 ? -10.212 -8.460 15.297 1.00 97.62 165 SER A C 1
ATOM 1310 O O . SER A 1 165 ? -10.273 -8.822 14.120 1.00 97.62 165 SER A O 1
ATOM 1312 N N . ILE A 1 166 ? -9.536 -7.369 15.674 1.00 98.00 166 ILE A N 1
ATOM 1313 C CA . ILE A 1 166 ? -8.762 -6.531 14.748 1.00 98.00 166 ILE A CA 1
ATOM 1314 C C . ILE A 1 166 ? -7.630 -7.343 14.115 1.00 98.00 166 ILE A C 1
ATOM 1316 O O . ILE A 1 166 ? -7.529 -7.396 12.889 1.00 98.00 166 ILE A O 1
ATOM 1320 N N . LEU A 1 167 ? -6.819 -8.018 14.938 1.00 97.75 167 LEU A N 1
ATOM 1321 C CA . LEU A 1 167 ? -5.707 -8.843 14.463 1.00 97.75 167 LEU A CA 1
ATOM 1322 C C . LEU A 1 167 ? -6.183 -9.890 13.448 1.00 97.75 167 LEU A C 1
ATOM 1324 O O . LEU A 1 167 ? -5.604 -10.014 12.369 1.00 97.75 167 LEU A O 1
ATOM 1328 N N . ASN A 1 168 ? -7.260 -10.610 13.765 1.00 97.94 168 ASN A N 1
ATOM 1329 C CA . ASN A 1 168 ? -7.813 -11.630 12.878 1.00 97.94 168 ASN A CA 1
ATOM 1330 C C . ASN A 1 168 ? -8.358 -11.041 11.578 1.00 97.94 168 ASN A C 1
ATOM 1332 O O . ASN A 1 168 ? -8.192 -11.658 10.532 1.00 97.94 168 ASN A O 1
ATOM 1336 N N . SER A 1 169 ? -8.953 -9.848 11.615 1.00 98.00 169 SER A N 1
ATOM 1337 C CA . SER A 1 169 ? -9.445 -9.173 10.407 1.00 98.00 169 SER A CA 1
ATOM 1338 C C . SER A 1 169 ? -8.298 -8.809 9.460 1.00 98.00 169 SER A C 1
ATOM 1340 O O . SER A 1 169 ? -8.392 -9.033 8.256 1.00 98.00 169 SER A O 1
ATOM 1342 N N . VAL A 1 170 ? -7.178 -8.313 9.999 1.00 97.88 170 VAL A N 1
ATOM 1343 C CA . VAL A 1 170 ? -5.982 -8.001 9.199 1.00 97.88 170 VAL A CA 1
ATOM 1344 C C . VAL A 1 170 ? -5.333 -9.269 8.648 1.00 97.88 170 VAL A C 1
ATOM 1346 O O . VAL A 1 170 ? -4.913 -9.269 7.492 1.00 97.88 170 VAL A O 1
ATOM 1349 N N . ARG A 1 171 ? -5.267 -10.341 9.448 1.00 97.56 171 ARG A N 1
ATOM 1350 C CA . ARG A 1 171 ? -4.742 -11.644 9.014 1.00 97.56 171 ARG A CA 1
ATOM 1351 C C . ARG A 1 171 ? -5.622 -12.305 7.955 1.00 97.56 171 ARG A C 1
ATOM 1353 O O . ARG A 1 171 ? -5.086 -12.908 7.046 1.00 97.56 171 ARG A O 1
ATOM 1360 N N . ALA A 1 172 ? -6.943 -12.174 8.043 1.00 97.44 172 ALA A N 1
ATOM 1361 C CA . ALA A 1 172 ? -7.870 -12.759 7.072 1.00 97.44 172 ALA A CA 1
ATOM 1362 C C . ALA A 1 172 ? -7.821 -12.080 5.692 1.00 97.44 172 ALA A C 1
ATOM 1364 O O . ALA A 1 172 ? -8.192 -12.695 4.699 1.00 97.44 172 ALA A O 1
ATOM 1365 N N . ARG A 1 173 ? -7.384 -10.816 5.630 1.00 97.31 173 ARG A N 1
ATOM 1366 C CA . ARG A 1 173 ? -7.143 -10.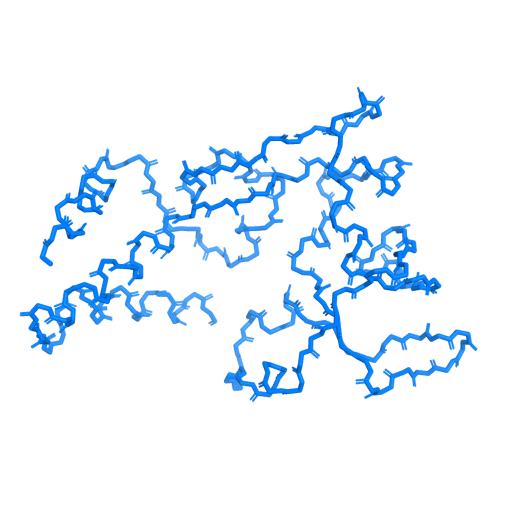083 4.376 1.00 97.31 173 ARG A CA 1
ATOM 1367 C C . ARG A 1 173 ? -5.762 -10.396 3.770 1.00 97.31 173 ARG A C 1
ATOM 1369 O O . ARG A 1 173 ? -5.503 -10.002 2.637 1.00 97.31 173 ARG A O 1
ATOM 1376 N N . ALA A 1 174 ? -4.856 -10.980 4.555 1.00 94.19 174 ALA A N 1
ATOM 1377 C CA . ALA A 1 174 ? -3.476 -11.265 4.172 1.00 94.19 174 ALA A CA 1
ATOM 1378 C C . ALA A 1 174 ? -3.321 -12.643 3.527 1.00 94.19 174 ALA A C 1
ATOM 1380 O O . ALA A 1 174 ? -4.209 -13.502 3.696 1.00 94.19 174 ALA A O 1
#